Protein AF-A0AAN0M544-F1 (afdb_monomer_lite)

Secondary structure (DSSP, 8-state):
--------------------SPPPEEETTEEE--HHHHHHHHHHHHT-GGGGGSHHHHHTTTHHHHH--S-HHHHHHHHHHHHHHHHHHHHHHHHHHHHTSPTTS-HHHHHHHT-GGGGTTTHHHHHHHHHHTS--TTHHHHHHHHHHHHHHHHHHHHHHHHHHHHHH--TTHHHHHTT----

Organism: NCBI:txid3137368

Foldseek 3Di:
DDDPPPPPPDPPQQLQQDLPAFDWDADPNDTDGQRQLVVQVVVLVNVPLVSLVDVSNLVSQCVQLVVDPDDSLVSLVNLLSSLLSLLLLLLQLQCQVLVPDDPPPDPVSNVVSVDSCVLLVCQLVVLCVVQVVPPDPCSSSSSSSSSSSVSNNSSSVSVSVLRVVCVVDDQGSNVVSSNNHDD

Sequence (183 aa):
MKWLAVFLLMPVAGFAQSFGAPPEVEIGGATFAATDTDACINDQVSKGPGGLVTRASRGCIGYSARACTADPVACFGFEQAYWDWRIANNYKGLQAWVADLDEGENNDLRASVANPAAATANVALECALRIGQTGSATAEVDKAACEMRETALIALELEFTVRQACEAARGEAFAQFCGKTDR

Radius of gyration: 19.52 Å; chains: 1; bounding box: 40×42×72 Å

pLDDT: mean 84.54, std 15.36, range [33.22, 98.12]

Structure (mmCIF, N/CA/C/O backbone):
data_AF-A0AAN0M544-F1
#
_entry.id   AF-A0AAN0M544-F1
#
loop_
_atom_site.group_PDB
_atom_site.id
_atom_site.type_symbol
_atom_site.label_atom_id
_atom_site.label_alt_id
_atom_site.label_comp_id
_atom_site.label_asym_id
_atom_site.label_entity_id
_atom_site.label_seq_id
_atom_site.pdbx_PDB_ins_code
_atom_site.Cartn_x
_atom_site.Cartn_y
_atom_site.Cartn_z
_atom_site.occupancy
_atom_site.B_iso_or_equiv
_atom_site.auth_seq_id
_atom_site.auth_comp_id
_atom_site.auth_asym_id
_atom_site.auth_atom_id
_atom_site.pdbx_PDB_model_num
ATOM 1 N N . MET A 1 1 ? 5.748 -24.411 52.650 1.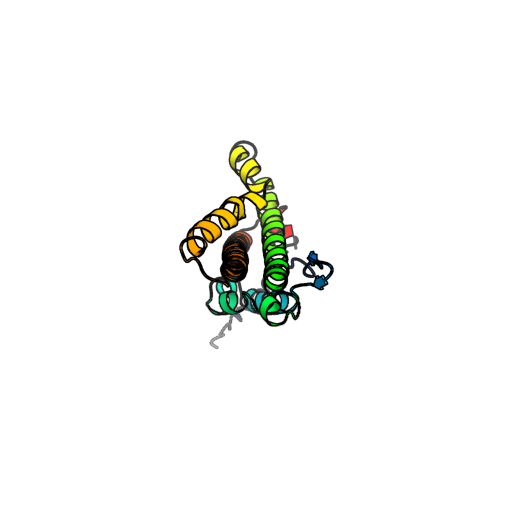00 37.84 1 MET A N 1
ATOM 2 C CA . MET A 1 1 ? 5.260 -24.717 51.288 1.00 37.84 1 MET A CA 1
ATOM 3 C C . MET A 1 1 ? 5.173 -23.405 50.515 1.00 37.84 1 MET A C 1
ATOM 5 O O . MET A 1 1 ? 4.276 -22.621 50.784 1.00 37.84 1 MET A O 1
ATOM 9 N N . LYS A 1 2 ? 6.162 -23.100 49.662 1.00 40.28 2 LYS A N 1
ATOM 10 C CA . LYS A 1 2 ? 6.173 -21.893 48.816 1.00 40.28 2 LYS A CA 1
ATOM 11 C C . LYS A 1 2 ? 5.527 -22.249 47.478 1.00 40.28 2 LYS A C 1
ATOM 13 O O . LYS A 1 2 ? 6.102 -23.025 46.723 1.00 40.28 2 LYS A O 1
ATOM 18 N N . TRP A 1 3 ? 4.337 -21.721 47.223 1.00 42.00 3 TRP A N 1
ATOM 19 C CA . TRP A 1 3 ? 3.660 -21.838 45.935 1.00 42.00 3 TRP A CA 1
ATOM 20 C C . TRP A 1 3 ? 4.245 -20.789 44.985 1.00 42.00 3 TRP A C 1
ATOM 22 O O . TRP A 1 3 ? 4.009 -19.596 45.154 1.00 42.00 3 TRP A O 1
ATOM 32 N N . LEU A 1 4 ? 5.054 -21.230 44.020 1.00 44.03 4 LEU A N 1
ATOM 33 C CA . LEU A 1 4 ? 5.446 -20.422 42.868 1.00 44.03 4 LEU A CA 1
ATOM 34 C C . LEU A 1 4 ? 4.297 -20.470 41.857 1.00 44.03 4 LEU A C 1
ATOM 36 O O . LEU A 1 4 ? 4.143 -21.444 41.125 1.00 44.03 4 LEU A O 1
ATOM 40 N N . ALA A 1 5 ? 3.483 -19.418 41.836 1.00 47.38 5 ALA A N 1
ATOM 41 C CA . ALA A 1 5 ? 2.578 -19.155 40.730 1.00 47.38 5 ALA A CA 1
ATOM 42 C C . ALA A 1 5 ? 3.415 -18.671 39.538 1.00 47.38 5 ALA A C 1
ATOM 44 O O . ALA A 1 5 ? 3.769 -17.497 39.438 1.00 47.38 5 ALA A O 1
ATOM 45 N N . VAL A 1 6 ? 3.775 -19.598 38.652 1.00 46.00 6 VAL A N 1
ATOM 46 C CA . VAL A 1 6 ? 4.256 -19.269 37.310 1.00 46.00 6 VAL A CA 1
ATOM 47 C C . VAL A 1 6 ? 3.048 -18.740 36.542 1.00 46.00 6 VAL A C 1
ATOM 49 O O . VAL A 1 6 ? 2.255 -19.510 36.005 1.00 46.00 6 VAL A O 1
ATOM 52 N N . PHE A 1 7 ? 2.876 -17.418 36.531 1.00 42.34 7 PHE A N 1
ATOM 53 C CA . PHE A 1 7 ? 2.032 -16.750 35.547 1.00 42.34 7 PHE A CA 1
ATOM 54 C C . PHE A 1 7 ? 2.700 -16.937 34.182 1.00 42.34 7 PHE A C 1
ATOM 56 O O . PHE A 1 7 ? 3.542 -16.146 33.763 1.00 42.34 7 PHE A O 1
ATOM 63 N N . LEU A 1 8 ? 2.350 -18.035 33.510 1.00 42.44 8 LEU A N 1
ATOM 64 C CA . LEU A 1 8 ? 2.474 -18.162 32.066 1.00 42.44 8 LEU A CA 1
ATOM 65 C C . LEU A 1 8 ? 1.661 -17.015 31.457 1.00 42.44 8 LEU A C 1
ATOM 67 O O . LEU A 1 8 ? 0.446 -17.119 31.298 1.00 42.44 8 LEU A O 1
ATOM 71 N N . LEU A 1 9 ? 2.337 -15.905 31.158 1.00 38.41 9 LEU A N 1
ATOM 72 C CA . LEU A 1 9 ? 1.876 -14.920 30.191 1.00 38.41 9 LEU A CA 1
ATOM 73 C C . LEU A 1 9 ? 1.793 -15.661 28.858 1.00 38.41 9 LEU A C 1
ATOM 75 O O . LEU A 1 9 ? 2.761 -15.722 28.102 1.00 38.41 9 LEU A O 1
ATOM 79 N N . MET A 1 10 ? 0.659 -16.320 28.617 1.00 33.22 10 MET A N 1
ATOM 80 C CA . MET A 1 10 ? 0.335 -16.793 27.284 1.00 33.22 10 MET A CA 1
ATOM 81 C C . MET A 1 10 ? 0.454 -15.578 26.360 1.00 33.22 10 MET A C 1
ATOM 83 O O . MET A 1 10 ? -0.122 -14.535 26.690 1.00 33.22 10 MET A O 1
ATOM 87 N N . PRO A 1 11 ? 1.207 -15.665 25.249 1.00 42.62 11 PRO A N 1
ATOM 88 C CA . PRO A 1 11 ? 1.151 -14.632 24.234 1.00 42.62 11 PRO A CA 1
ATOM 89 C C . PRO A 1 11 ? -0.318 -14.526 23.851 1.00 42.62 11 PRO A C 1
ATOM 91 O O . PRO A 1 11 ? -0.920 -15.503 23.402 1.00 42.62 11 PRO A O 1
ATOM 94 N N . VAL A 1 12 ? -0.922 -13.373 24.139 1.00 43.88 12 VAL A N 1
ATOM 95 C CA . VAL A 1 12 ? -2.264 -13.062 23.663 1.00 43.88 12 VAL A CA 1
ATOM 96 C C . VAL A 1 12 ? -2.168 -13.283 22.164 1.00 43.88 12 VAL A C 1
ATOM 98 O O . VAL A 1 12 ? -1.341 -12.636 21.523 1.00 43.88 12 VAL A O 1
ATOM 101 N N . ALA A 1 13 ? -2.887 -14.277 21.638 1.00 44.72 13 ALA A N 1
ATOM 102 C CA . ALA A 1 13 ? -2.949 -14.507 20.206 1.00 44.72 13 ALA A CA 1
ATOM 103 C C . ALA A 1 13 ? -3.381 -13.172 19.604 1.00 44.72 13 ALA A C 1
ATOM 105 O O . ALA A 1 13 ? -4.517 -12.744 19.808 1.00 44.72 13 ALA A O 1
ATOM 106 N N . GLY A 1 14 ? -2.420 -12.450 19.026 1.00 52.41 14 GLY A N 1
ATOM 107 C CA . GLY A 1 14 ? -2.644 -11.101 18.549 1.00 52.41 14 GLY A CA 1
ATOM 108 C C . GLY A 1 14 ? -3.745 -11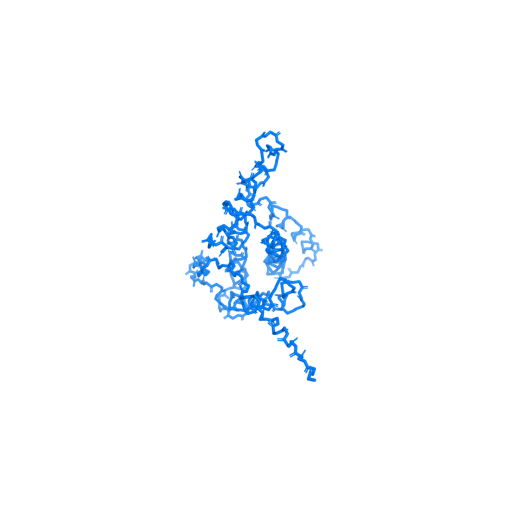.196 17.517 1.00 52.41 14 GLY A C 1
ATOM 109 O O . GLY A 1 14 ? -3.601 -11.932 16.542 1.00 52.41 14 GLY A O 1
ATOM 110 N N . PHE A 1 15 ? -4.861 -10.518 17.764 1.00 59.25 15 PHE A N 1
ATOM 111 C CA . PHE A 1 15 ? -5.901 -10.385 16.762 1.00 59.25 15 PHE A CA 1
ATOM 112 C C . PHE A 1 15 ? -5.246 -9.773 15.524 1.00 59.25 15 PHE A C 1
ATOM 114 O O . PHE A 1 15 ? -4.743 -8.648 15.551 1.00 59.25 15 PHE A O 1
ATOM 121 N N . ALA A 1 16 ? -5.125 -10.579 14.475 1.00 64.25 16 ALA A N 1
ATOM 122 C CA . ALA A 1 16 ? -4.399 -10.202 13.283 1.00 64.25 16 ALA A CA 1
ATOM 123 C C . ALA A 1 16 ? -5.414 -9.732 12.250 1.00 64.25 16 ALA A C 1
ATOM 125 O O . ALA A 1 16 ? -6.171 -10.534 11.707 1.00 64.25 16 ALA A O 1
ATOM 126 N N . GLN A 1 17 ? -5.404 -8.431 11.962 1.00 74.12 17 GLN A N 1
ATOM 127 C CA . GLN A 1 17 ? -6.012 -7.916 10.740 1.00 74.12 17 GLN A CA 1
ATOM 128 C C . GLN A 1 17 ? -5.469 -8.715 9.557 1.00 74.12 17 GLN A C 1
ATOM 130 O O . GLN A 1 17 ? -4.249 -8.770 9.356 1.00 74.12 17 GLN A O 1
ATOM 135 N N . SER A 1 18 ? -6.378 -9.315 8.797 1.00 78.38 18 SER A N 1
ATOM 136 C CA . SER A 1 18 ? -6.095 -9.926 7.507 1.00 78.38 18 SER A CA 1
ATOM 137 C C . SER A 1 18 ? -6.813 -9.117 6.439 1.00 78.38 18 SER A C 1
ATOM 139 O O . SER A 1 18 ? -7.992 -8.798 6.585 1.00 78.38 18 SER A O 1
ATOM 141 N N . PHE A 1 19 ? -6.101 -8.777 5.369 1.00 86.38 19 PHE A N 1
ATOM 142 C CA . PHE A 1 19 ? -6.675 -8.044 4.240 1.00 86.38 19 PHE A CA 1
ATOM 143 C C . PHE A 1 19 ? -7.205 -8.977 3.140 1.00 86.38 19 PHE A C 1
ATOM 145 O O . PHE A 1 19 ? -7.832 -8.507 2.195 1.00 86.38 19 PHE A O 1
ATOM 152 N N . GLY A 1 20 ? -7.024 -10.295 3.287 1.00 87.00 20 GLY A N 1
ATOM 153 C CA . GLY A 1 20 ? -7.305 -11.277 2.241 1.00 87.00 20 GLY A CA 1
ATOM 154 C C . GLY A 1 20 ? -6.151 -11.410 1.247 1.00 87.00 20 GLY A C 1
ATOM 155 O O . GLY A 1 20 ? -5.035 -10.977 1.523 1.00 87.00 20 GLY A O 1
ATOM 156 N N . ALA A 1 21 ? -6.419 -12.047 0.106 1.00 90.88 21 ALA A N 1
ATOM 157 C CA . ALA A 1 21 ? -5.427 -12.206 -0.953 1.00 90.88 21 ALA A CA 1
ATOM 158 C C . ALA A 1 21 ? -5.132 -10.859 -1.647 1.00 90.88 21 ALA A C 1
ATOM 160 O O . ALA A 1 21 ? -6.058 -10.056 -1.814 1.00 90.88 21 ALA A O 1
ATOM 161 N N . PRO A 1 22 ? -3.878 -10.618 -2.078 1.00 93.69 22 PRO A N 1
ATOM 162 C CA . PRO A 1 22 ? -3.545 -9.437 -2.865 1.00 93.69 22 PRO A CA 1
ATOM 163 C C . PRO A 1 22 ? -4.299 -9.451 -4.207 1.00 93.69 22 PRO A C 1
ATOM 165 O O . PRO A 1 22 ? -4.578 -10.529 -4.741 1.00 93.69 22 PRO A O 1
ATOM 168 N N . PRO A 1 23 ? -4.638 -8.278 -4.769 1.00 94.00 23 PRO A N 1
ATOM 169 C CA . PRO A 1 23 ? -5.366 -8.205 -6.029 1.00 94.00 23 PRO A CA 1
ATOM 170 C C . PRO A 1 23 ? -4.493 -8.651 -7.208 1.00 94.00 23 PRO A C 1
ATOM 172 O O . PRO A 1 23 ? -3.294 -8.369 -7.252 1.00 94.00 23 PRO A O 1
ATOM 175 N N . GLU A 1 24 ? -5.123 -9.286 -8.195 1.00 95.56 24 GLU A N 1
ATOM 176 C CA . GLU A 1 24 ? -4.560 -9.431 -9.538 1.00 95.56 24 GLU A CA 1
ATOM 177 C C . GLU A 1 24 ? -4.794 -8.136 -10.319 1.00 95.56 24 GLU A C 1
ATOM 179 O O . GLU A 1 24 ? -5.904 -7.599 -10.340 1.00 95.56 24 GLU A O 1
ATOM 184 N N . VAL A 1 25 ? -3.740 -7.622 -10.949 1.00 95.12 25 VAL A N 1
ATOM 185 C CA . VAL A 1 25 ? -3.770 -6.363 -11.698 1.00 95.12 25 VAL A CA 1
ATOM 186 C C . VAL A 1 25 ? -3.245 -6.610 -13.105 1.00 95.12 25 VAL A C 1
ATOM 188 O O . VAL A 1 25 ? -2.318 -7.398 -13.289 1.00 95.12 25 VAL A O 1
ATOM 191 N N . GLU A 1 26 ? -3.833 -5.940 -14.097 1.00 94.56 26 GLU A N 1
ATOM 192 C CA . GLU A 1 26 ? -3.394 -5.982 -15.492 1.00 94.56 26 GLU A CA 1
ATOM 193 C C . GLU A 1 26 ? -2.691 -4.671 -15.880 1.00 94.56 26 GLU A C 1
ATOM 195 O O . GLU A 1 26 ? -3.274 -3.592 -15.770 1.00 94.56 26 GLU A O 1
ATOM 200 N N . ILE A 1 27 ? -1.438 -4.752 -16.336 1.00 90.06 27 ILE A N 1
ATOM 201 C CA . ILE A 1 27 ? -0.635 -3.612 -16.806 1.00 90.06 27 ILE A CA 1
ATOM 202 C C . ILE A 1 27 ? 0.071 -4.034 -18.090 1.00 90.06 27 ILE A C 1
ATOM 204 O O . ILE A 1 27 ? 0.788 -5.033 -18.119 1.00 90.06 27 ILE A O 1
ATOM 208 N N . GLY A 1 28 ? -0.135 -3.279 -19.172 1.00 82.81 28 GLY A N 1
ATOM 209 C CA . GLY A 1 28 ? 0.522 -3.555 -20.453 1.00 82.81 28 GLY A CA 1
ATOM 210 C C . GLY A 1 28 ? 0.221 -4.949 -21.024 1.00 82.81 28 GLY A C 1
ATOM 211 O O . GLY A 1 28 ? 1.073 -5.518 -21.700 1.00 82.81 28 GLY A O 1
ATOM 212 N N . GLY A 1 29 ? -0.959 -5.514 -20.732 1.00 87.19 29 GLY A N 1
ATOM 213 C CA . GLY A 1 29 ? -1.373 -6.851 -21.178 1.00 87.19 29 GLY A CA 1
ATOM 214 C C . GLY A 1 29 ? -0.765 -8.019 -20.391 1.00 87.19 29 GLY A C 1
ATOM 215 O O . GLY A 1 29 ? -0.997 -9.172 -20.747 1.00 87.19 29 GLY A O 1
ATOM 216 N N . ALA A 1 30 ? 0.006 -7.747 -19.335 1.00 89.44 30 ALA A N 1
ATOM 217 C CA . ALA A 1 30 ? 0.428 -8.749 -18.362 1.00 89.44 30 ALA A CA 1
ATOM 218 C C . ALA A 1 30 ? -0.470 -8.682 -17.120 1.00 89.44 30 ALA A C 1
ATOM 220 O O . ALA A 1 30 ? -0.832 -7.592 -16.681 1.00 89.44 30 ALA A O 1
ATOM 221 N N . THR A 1 31 ? -0.792 -9.839 -16.542 1.00 93.44 31 THR A N 1
ATOM 222 C CA . THR A 1 31 ? -1.543 -9.955 -15.284 1.00 93.44 31 THR A CA 1
ATOM 223 C C . THR A 1 31 ? -0.627 -10.488 -14.194 1.00 93.44 31 THR A C 1
ATOM 225 O O . THR A 1 31 ? 0.091 -11.466 -14.410 1.00 93.44 31 THR A O 1
ATOM 228 N N . PHE A 1 32 ? -0.644 -9.855 -13.024 1.00 94.81 32 PHE A N 1
ATOM 229 C CA . PHE A 1 32 ? 0.223 -10.227 -11.912 1.00 94.81 32 PHE A CA 1
ATOM 230 C C . PHE A 1 32 ? -0.410 -9.855 -10.565 1.00 94.81 32 PHE A C 1
ATOM 232 O O . PHE A 1 32 ? -1.103 -8.844 -10.453 1.00 94.81 32 PHE A O 1
ATOM 239 N N . ALA A 1 33 ? -0.136 -10.653 -9.533 1.00 95.00 33 ALA A N 1
ATOM 240 C CA . ALA A 1 33 ? -0.430 -10.339 -8.137 1.00 95.00 33 ALA A CA 1
ATOM 241 C C . ALA A 1 33 ? 0.874 -10.363 -7.333 1.00 95.00 33 ALA A C 1
ATOM 243 O O . ALA A 1 33 ? 1.681 -11.279 -7.487 1.00 95.00 33 ALA A O 1
ATOM 244 N N . ALA A 1 34 ? 1.082 -9.382 -6.451 1.00 96.19 34 ALA A N 1
ATOM 245 C CA . ALA A 1 34 ? 2.300 -9.270 -5.641 1.00 96.19 34 ALA A CA 1
ATOM 246 C C . ALA A 1 34 ? 2.320 -10.246 -4.446 1.00 96.19 34 ALA A C 1
ATOM 248 O O . ALA A 1 34 ? 2.441 -9.843 -3.288 1.00 96.19 34 ALA A O 1
ATOM 249 N N . THR A 1 35 ? 2.175 -11.544 -4.723 1.00 95.31 35 THR A N 1
ATOM 250 C CA . THR A 1 35 ? 2.039 -12.599 -3.708 1.00 95.31 35 THR A CA 1
ATOM 251 C C . THR A 1 35 ? 3.282 -12.764 -2.842 1.00 95.31 35 THR A C 1
ATOM 253 O O . THR A 1 35 ? 3.160 -13.012 -1.647 1.00 95.31 35 THR A O 1
ATOM 256 N N . ASP A 1 36 ? 4.477 -12.596 -3.412 1.00 95.75 36 ASP A N 1
ATOM 257 C CA . ASP A 1 36 ? 5.732 -12.739 -2.661 1.00 95.75 36 ASP A CA 1
ATOM 258 C C . ASP A 1 36 ? 5.948 -11.574 -1.690 1.00 95.75 36 ASP A C 1
ATOM 260 O O . ASP A 1 36 ? 6.367 -11.780 -0.546 1.00 95.75 36 ASP A O 1
ATOM 264 N N . THR A 1 37 ? 5.626 -10.349 -2.116 1.00 96.81 37 THR A N 1
ATOM 265 C CA . THR A 1 37 ? 5.630 -9.182 -1.230 1.00 96.81 37 THR A CA 1
ATOM 266 C C . THR A 1 37 ? 4.580 -9.346 -0.126 1.00 96.81 37 THR A C 1
ATOM 268 O O . THR A 1 37 ? 4.897 -9.101 1.041 1.00 96.81 37 THR A O 1
ATOM 271 N N . ASP A 1 38 ? 3.368 -9.811 -0.453 1.00 95.81 38 ASP A N 1
ATOM 272 C CA . ASP A 1 38 ? 2.317 -10.090 0.536 1.00 95.81 38 ASP A CA 1
ATOM 273 C C . ASP A 1 38 ? 2.748 -11.132 1.573 1.00 95.81 38 ASP A C 1
ATOM 275 O O . ASP A 1 38 ? 2.688 -10.873 2.777 1.00 95.81 38 ASP A O 1
ATOM 279 N N . ALA A 1 39 ? 3.288 -12.268 1.130 1.00 94.50 39 ALA A N 1
ATOM 280 C CA . ALA A 1 39 ? 3.789 -13.310 2.020 1.00 94.50 39 ALA A CA 1
ATOM 281 C C . ALA A 1 39 ? 4.909 -12.793 2.943 1.00 94.50 39 ALA A C 1
ATOM 283 O O . ALA A 1 39 ? 4.886 -13.048 4.150 1.00 94.50 39 ALA A O 1
ATOM 284 N N . CYS A 1 40 ? 5.861 -12.023 2.404 1.00 95.06 40 CYS A N 1
ATOM 285 C CA . CYS A 1 40 ? 6.958 -11.441 3.181 1.00 95.06 40 CYS A CA 1
ATOM 286 C C . CYS A 1 40 ? 6.459 -10.478 4.267 1.00 95.06 40 CYS A C 1
ATOM 288 O O . CYS A 1 40 ? 6.960 -10.492 5.399 1.00 95.06 40 CYS A O 1
ATOM 290 N N . ILE A 1 41 ? 5.465 -9.642 3.950 1.00 94.00 41 ILE A N 1
ATOM 291 C CA . ILE A 1 41 ? 4.915 -8.704 4.926 1.00 94.00 41 ILE A CA 1
ATOM 292 C C . ILE A 1 41 ? 4.029 -9.402 5.949 1.00 94.00 41 ILE A C 1
ATOM 294 O O . ILE A 1 41 ? 4.151 -9.095 7.133 1.00 94.00 41 ILE A O 1
ATOM 298 N N . ASN A 1 42 ? 3.199 -10.362 5.549 1.00 90.88 42 ASN A N 1
ATOM 299 C CA . ASN A 1 42 ? 2.385 -11.118 6.497 1.00 90.88 42 ASN A CA 1
ATOM 300 C C . ASN A 1 42 ? 3.259 -11.905 7.498 1.00 90.88 42 ASN A C 1
ATOM 302 O O . ASN A 1 42 ? 2.915 -11.969 8.681 1.00 90.88 42 ASN A O 1
ATOM 306 N N . ASP A 1 43 ? 4.445 -12.380 7.091 1.00 91.12 43 ASP A N 1
ATOM 307 C CA . ASP A 1 43 ? 5.463 -12.885 8.028 1.00 91.12 43 ASP A CA 1
ATOM 308 C C . ASP A 1 43 ? 5.916 -11.804 9.027 1.00 91.12 43 ASP A C 1
ATOM 310 O O . ASP A 1 43 ? 5.987 -12.069 10.228 1.00 91.12 43 ASP A O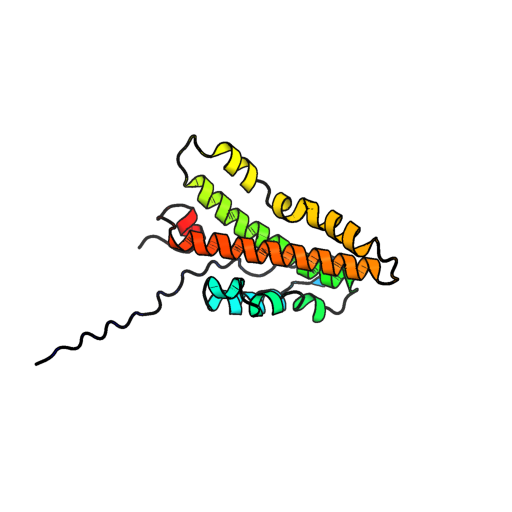 1
ATOM 314 N N . GLN A 1 44 ? 6.169 -10.565 8.588 1.00 90.38 44 GLN A N 1
ATOM 315 C CA . GLN A 1 44 ? 6.551 -9.484 9.512 1.00 90.38 44 GLN A CA 1
ATOM 316 C C . GLN A 1 44 ? 5.412 -9.076 10.448 1.00 90.38 44 GLN A C 1
ATOM 318 O O . GLN A 1 44 ? 5.646 -8.872 11.637 1.00 90.38 44 GLN A O 1
ATOM 323 N N . VAL A 1 45 ? 4.185 -8.995 9.937 1.00 85.50 45 VAL A N 1
ATOM 324 C CA . VAL A 1 45 ? 2.973 -8.718 10.718 1.00 85.50 45 VAL A CA 1
ATOM 325 C C . VAL A 1 45 ? 2.796 -9.745 11.835 1.00 85.50 45 VAL A C 1
ATOM 327 O O . VAL A 1 45 ? 2.459 -9.376 12.961 1.00 85.50 45 VAL A O 1
ATOM 330 N N . SER A 1 46 ? 3.062 -11.025 11.551 1.00 84.31 46 SER A N 1
ATOM 331 C CA . SER A 1 46 ? 2.934 -12.107 12.535 1.00 84.31 46 SER A CA 1
ATOM 332 C C . SER A 1 46 ? 3.859 -11.945 13.753 1.00 84.31 46 SER A C 1
ATOM 334 O O . SER A 1 46 ? 3.594 -12.512 14.812 1.00 84.31 46 SER A O 1
ATOM 336 N N . LYS A 1 47 ? 4.909 -11.118 13.641 1.00 83.56 47 LYS A N 1
ATOM 337 C CA . LYS A 1 47 ? 5.862 -10.800 14.720 1.00 83.56 47 LYS A CA 1
ATOM 338 C C . LYS A 1 47 ? 5.387 -9.647 15.620 1.00 83.56 47 LYS A C 1
ATOM 340 O O . LYS A 1 47 ? 6.125 -9.225 16.509 1.00 83.56 47 LYS A O 1
ATOM 345 N N . GLY A 1 48 ? 4.169 -9.143 15.406 1.00 73.00 48 GLY A N 1
ATOM 346 C CA . GLY A 1 48 ? 3.553 -8.041 16.150 1.00 73.00 48 GLY A CA 1
ATOM 347 C C . GLY A 1 48 ? 3.731 -6.670 15.479 1.00 73.00 48 GLY A C 1
ATOM 348 O O . GLY A 1 48 ? 4.428 -6.564 14.468 1.00 73.00 48 GLY A O 1
ATOM 349 N N . PRO A 1 49 ? 3.141 -5.589 16.039 1.00 67.81 49 PRO A N 1
ATOM 350 C CA . PRO A 1 49 ? 3.163 -4.250 15.432 1.00 67.81 49 PRO A CA 1
ATOM 351 C C . PRO A 1 49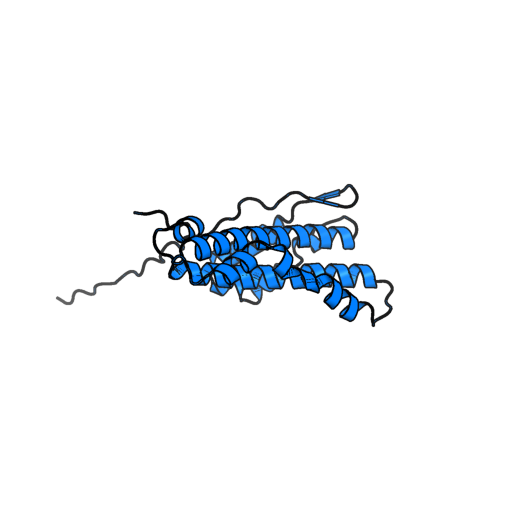 ? 4.580 -3.739 15.142 1.00 67.81 49 PRO A C 1
ATOM 353 O O . PRO A 1 49 ? 4.834 -3.133 14.102 1.00 67.81 49 PRO A O 1
ATOM 356 N N . GLY A 1 50 ? 5.536 -4.064 16.021 1.00 71.25 50 GLY A N 1
ATOM 357 C CA . GLY A 1 50 ? 6.950 -3.734 15.848 1.00 71.25 50 GLY A CA 1
ATOM 358 C C . GLY A 1 50 ? 7.588 -4.336 14.589 1.00 71.25 50 GLY A C 1
ATOM 359 O O . GLY A 1 50 ? 8.547 -3.768 14.076 1.00 71.25 50 GLY A O 1
ATOM 360 N N . GLY A 1 51 ? 7.048 -5.435 14.050 1.00 77.25 51 GLY A N 1
ATOM 361 C CA . GLY A 1 51 ? 7.533 -6.083 12.829 1.00 77.25 51 GLY A CA 1
ATOM 362 C C . GLY A 1 51 ? 7.494 -5.168 11.601 1.00 77.25 51 GLY A C 1
ATOM 363 O O . GLY A 1 51 ? 8.424 -5.188 10.790 1.00 77.25 51 GLY A O 1
ATOM 364 N N . LEU A 1 52 ? 6.479 -4.300 11.514 1.00 79.94 52 LEU A N 1
ATOM 365 C CA . LEU A 1 52 ? 6.254 -3.388 10.386 1.00 79.94 52 LEU A CA 1
ATOM 366 C C . LEU A 1 52 ? 7.191 -2.174 10.365 1.00 79.94 52 LEU A C 1
ATOM 368 O O . LEU A 1 52 ? 7.445 -1.631 9.291 1.00 79.94 52 LEU A O 1
ATOM 372 N N . VAL A 1 53 ? 7.773 -1.791 11.504 1.00 76.62 53 VAL A N 1
ATOM 373 C CA . VAL A 1 53 ? 8.744 -0.680 11.598 1.00 76.62 53 VAL A CA 1
ATOM 374 C C . VAL A 1 53 ? 10.201 -1.135 11.487 1.00 76.62 53 VAL A C 1
ATOM 376 O O . VAL A 1 53 ? 11.122 -0.315 11.498 1.00 76.62 53 VAL A O 1
ATOM 379 N N . THR A 1 54 ? 10.444 -2.441 11.368 1.00 77.44 54 THR A N 1
ATOM 380 C CA . THR A 1 54 ? 11.805 -2.977 11.287 1.00 77.44 54 THR A CA 1
ATOM 381 C C . THR A 1 54 ? 12.447 -2.786 9.909 1.00 77.44 54 THR A C 1
ATOM 383 O O . THR A 1 54 ? 11.804 -2.519 8.897 1.00 77.44 54 THR A O 1
ATOM 386 N N . ARG A 1 55 ? 13.766 -3.008 9.832 1.00 76.94 55 ARG A N 1
ATOM 387 C CA . ARG A 1 55 ? 14.448 -3.167 8.537 1.00 76.94 55 ARG A CA 1
ATOM 388 C C . ARG A 1 55 ? 13.932 -4.374 7.742 1.00 76.94 55 ARG A C 1
ATOM 390 O O . ARG A 1 55 ? 14.086 -4.374 6.527 1.00 76.94 55 ARG A O 1
ATOM 397 N N . ALA A 1 56 ? 13.342 -5.378 8.399 1.00 80.75 56 ALA A N 1
ATOM 398 C CA . ALA A 1 56 ? 12.864 -6.588 7.736 1.00 80.75 56 ALA A CA 1
ATOM 399 C C . ALA A 1 56 ? 11.623 -6.315 6.871 1.00 80.75 56 ALA A C 1
ATOM 401 O O . ALA A 1 56 ? 11.602 -6.740 5.721 1.00 80.75 56 ALA A O 1
ATOM 402 N N . SER A 1 57 ? 10.654 -5.525 7.353 1.00 86.69 57 SER A N 1
ATOM 403 C CA . SER A 1 57 ? 9.485 -5.120 6.548 1.00 86.69 57 SER A CA 1
ATOM 404 C C . SER A 1 57 ? 9.894 -4.273 5.344 1.00 86.69 57 SER A C 1
ATOM 406 O O . SER A 1 57 ? 9.432 -4.505 4.231 1.00 86.69 57 SER A O 1
ATOM 408 N N . ARG A 1 58 ? 10.854 -3.358 5.526 1.00 90.31 58 ARG A N 1
ATOM 409 C CA . ARG A 1 58 ? 11.447 -2.589 4.419 1.00 90.31 58 ARG A CA 1
ATOM 410 C C . ARG A 1 58 ? 12.171 -3.478 3.405 1.00 90.31 58 ARG A C 1
ATOM 412 O O . ARG A 1 58 ? 12.238 -3.122 2.235 1.00 90.31 58 ARG A O 1
ATOM 419 N N . GLY A 1 59 ? 12.703 -4.622 3.839 1.00 92.44 59 GLY A N 1
ATOM 420 C CA . GLY A 1 59 ? 13.324 -5.619 2.968 1.00 92.44 59 GLY A CA 1
ATOM 421 C C . GLY A 1 59 ? 12.334 -6.317 2.032 1.00 92.44 59 GLY A C 1
ATOM 422 O O . GLY A 1 59 ? 12.738 -6.748 0.953 1.00 92.44 59 GLY A O 1
ATOM 423 N N . CYS A 1 60 ? 11.051 -6.373 2.400 1.00 95.94 60 CYS A N 1
ATOM 424 C CA . CYS A 1 60 ? 9.993 -6.917 1.549 1.00 95.94 60 CYS A CA 1
ATOM 425 C C . CYS A 1 60 ? 9.652 -6.003 0.364 1.00 95.94 60 CYS A C 1
ATOM 427 O O . CYS A 1 60 ? 9.091 -6.470 -0.617 1.00 95.94 60 CYS A O 1
ATOM 429 N N . ILE A 1 61 ? 10.012 -4.717 0.415 1.00 97.31 61 ILE A N 1
ATOM 430 C CA . ILE A 1 61 ? 9.746 -3.779 -0.679 1.00 97.31 61 ILE A CA 1
ATOM 431 C C . ILE A 1 61 ? 10.535 -4.203 -1.930 1.00 97.31 61 ILE A C 1
ATOM 433 O O . ILE A 1 61 ? 11.753 -4.435 -1.905 1.00 97.31 61 ILE A O 1
ATOM 437 N N . GLY A 1 62 ? 9.826 -4.315 -3.045 1.00 96.69 62 GLY A N 1
ATOM 438 C CA . GLY A 1 62 ? 10.340 -4.774 -4.325 1.00 96.69 62 GLY A CA 1
ATOM 439 C C . GLY A 1 62 ? 10.468 -6.296 -4.446 1.00 96.69 62 GLY A C 1
ATOM 440 O O . GLY A 1 62 ? 11.130 -6.735 -5.384 1.00 96.69 62 GLY A O 1
ATOM 441 N N . TYR A 1 63 ? 9.968 -7.110 -3.502 1.00 95.88 63 TYR A N 1
ATOM 442 C CA . TYR A 1 63 ? 10.104 -8.577 -3.583 1.00 95.88 63 TYR A CA 1
ATOM 443 C C . TYR A 1 63 ? 9.469 -9.118 -4.861 1.00 95.88 63 TYR A C 1
ATOM 445 O O . TYR A 1 63 ? 10.151 -9.743 -5.675 1.00 95.88 63 TYR A O 1
ATOM 453 N N . SER A 1 64 ? 8.189 -8.821 -5.061 1.00 96.38 64 SER A N 1
ATOM 454 C CA . SER A 1 64 ? 7.447 -9.246 -6.237 1.00 96.38 64 SER A CA 1
ATOM 455 C C . SER A 1 64 ? 7.909 -8.542 -7.511 1.00 96.38 64 SER A C 1
ATOM 457 O O . SER A 1 64 ? 8.009 -9.192 -8.548 1.00 96.38 64 SER A O 1
ATOM 459 N N . ALA A 1 65 ? 8.286 -7.263 -7.449 1.00 96.00 65 ALA A N 1
ATOM 460 C CA . ALA A 1 65 ? 8.846 -6.545 -8.593 1.00 96.00 65 ALA A CA 1
ATOM 461 C C . ALA A 1 65 ? 10.153 -7.187 -9.092 1.00 96.00 65 ALA A C 1
ATOM 463 O O . ALA A 1 65 ? 10.387 -7.236 -10.294 1.00 96.00 65 ALA A O 1
ATOM 464 N N . ARG A 1 66 ? 10.989 -7.728 -8.191 1.00 95.44 66 ARG A N 1
ATOM 465 C CA . ARG A 1 66 ? 12.212 -8.470 -8.559 1.00 95.44 66 ARG A CA 1
ATOM 466 C C . ARG A 1 66 ? 11.937 -9.872 -9.110 1.00 95.44 66 ARG A C 1
ATOM 468 O O . ARG A 1 66 ? 12.761 -10.379 -9.864 1.00 95.44 66 ARG A O 1
ATOM 475 N N . ALA A 1 67 ? 10.836 -10.506 -8.706 1.00 92.88 67 ALA A N 1
ATOM 476 C CA . ALA A 1 67 ? 10.422 -11.821 -9.203 1.00 92.88 67 ALA A CA 1
ATOM 477 C C . ALA A 1 67 ? 9.655 -11.741 -10.539 1.00 92.88 67 ALA A C 1
ATOM 479 O O . ALA A 1 67 ? 9.586 -12.716 -11.286 1.00 92.88 67 ALA A O 1
ATOM 480 N N . CYS A 1 68 ? 9.081 -10.578 -10.839 1.00 93.81 68 CYS A N 1
ATOM 481 C CA . CYS A 1 68 ? 8.357 -10.298 -12.068 1.00 93.81 68 CYS A CA 1
ATOM 482 C C . CYS A 1 68 ? 9.283 -10.314 -13.299 1.00 93.81 68 CYS A C 1
ATOM 484 O O . CYS A 1 68 ? 10.413 -9.831 -13.265 1.00 93.81 68 CYS A O 1
ATOM 486 N N . THR A 1 69 ? 8.788 -10.885 -14.402 1.00 93.50 69 THR A N 1
ATOM 487 C CA . THR A 1 69 ? 9.536 -11.072 -15.664 1.00 93.50 69 THR A CA 1
ATOM 488 C C . THR A 1 69 ? 9.054 -10.166 -16.803 1.00 93.50 69 THR A C 1
ATOM 490 O O . THR A 1 69 ? 9.530 -10.290 -17.931 1.00 93.50 69 THR A O 1
ATOM 493 N N . ALA A 1 70 ? 8.104 -9.270 -16.521 1.00 92.88 70 ALA A N 1
ATOM 494 C CA . ALA A 1 70 ? 7.612 -8.275 -17.467 1.00 92.88 70 ALA A CA 1
ATOM 495 C C . ALA A 1 70 ? 8.601 -7.100 -17.619 1.00 92.88 70 ALA A C 1
ATOM 497 O O . ALA A 1 70 ? 9.723 -7.130 -17.112 1.00 92.88 70 ALA A O 1
ATOM 498 N N . ASP A 1 71 ? 8.176 -6.048 -18.323 1.00 94.50 71 ASP A N 1
ATOM 499 C CA . ASP A 1 71 ? 8.913 -4.785 -18.357 1.00 94.50 71 ASP A CA 1
ATOM 500 C C . ASP A 1 71 ? 9.133 -4.232 -16.927 1.00 94.50 71 ASP A C 1
ATOM 502 O O . ASP A 1 71 ? 8.200 -4.277 -16.119 1.00 94.50 71 ASP A O 1
ATOM 506 N N . PRO A 1 72 ? 10.323 -3.691 -16.585 1.00 94.44 72 PRO A N 1
ATOM 507 C CA . PRO A 1 72 ? 10.613 -3.209 -15.235 1.00 94.44 72 PRO A CA 1
ATOM 508 C C . PRO A 1 72 ? 9.619 -2.174 -14.697 1.00 94.44 72 PRO A C 1
ATOM 510 O O . PRO A 1 72 ? 9.275 -2.227 -13.516 1.00 94.44 72 PRO A O 1
ATOM 513 N N . VAL A 1 73 ? 9.126 -1.257 -15.539 1.00 95.19 73 VAL A N 1
ATOM 514 C CA . VAL A 1 73 ? 8.127 -0.260 -15.121 1.00 95.19 73 VAL A CA 1
ATOM 515 C C . VAL A 1 73 ? 6.819 -0.958 -14.757 1.00 95.19 73 VAL A C 1
ATOM 517 O O . VAL A 1 73 ? 6.227 -0.650 -13.724 1.00 95.19 73 VAL A O 1
ATOM 520 N N . ALA A 1 74 ? 6.401 -1.949 -15.549 1.00 95.94 74 ALA A N 1
ATOM 521 C CA . ALA A 1 74 ? 5.221 -2.753 -15.244 1.00 95.94 74 ALA A CA 1
ATOM 522 C C . ALA A 1 74 ? 5.402 -3.565 -13.950 1.00 95.94 74 ALA A C 1
ATOM 524 O O . ALA A 1 74 ? 4.502 -3.584 -13.116 1.00 95.94 74 ALA A O 1
ATOM 525 N N . CYS A 1 75 ? 6.574 -4.170 -13.734 1.00 96.56 75 CYS A N 1
ATOM 526 C CA . CYS A 1 75 ? 6.876 -4.914 -12.510 1.00 96.56 75 CYS A CA 1
ATOM 527 C C . CYS A 1 75 ? 6.788 -4.043 -11.248 1.00 96.56 75 CYS A C 1
ATOM 529 O O . CYS A 1 75 ? 6.208 -4.471 -10.246 1.00 96.56 75 CYS A O 1
ATOM 531 N N . PHE A 1 76 ? 7.301 -2.808 -11.296 1.00 97.69 76 PHE A N 1
ATOM 532 C CA . PHE A 1 76 ? 7.106 -1.846 -10.210 1.00 97.69 76 PHE A CA 1
ATOM 533 C C . PHE A 1 76 ? 5.646 -1.413 -10.070 1.00 97.69 76 PHE A C 1
ATOM 535 O O . PHE A 1 76 ? 5.158 -1.335 -8.945 1.00 97.69 76 PHE A O 1
ATOM 542 N N . GLY A 1 77 ? 4.933 -1.212 -11.180 1.00 97.12 77 GLY A N 1
ATOM 543 C CA . GLY A 1 77 ? 3.509 -0.873 -11.179 1.00 97.12 77 GLY A CA 1
ATOM 544 C C . GLY A 1 77 ? 2.628 -1.943 -10.526 1.00 97.12 77 GLY A C 1
ATOM 545 O O . GLY A 1 77 ? 1.737 -1.613 -9.746 1.00 97.12 77 GLY A O 1
ATOM 546 N N . PHE A 1 78 ? 2.897 -3.228 -10.774 1.00 97.19 78 PHE A N 1
ATOM 547 C CA . PHE A 1 78 ? 2.151 -4.319 -10.143 1.00 97.19 78 PHE A CA 1
ATOM 548 C C . PHE A 1 78 ? 2.332 -4.342 -8.626 1.00 97.19 78 PHE A C 1
ATOM 550 O O . PHE A 1 78 ? 1.363 -4.481 -7.879 1.00 97.19 78 PHE A O 1
ATOM 557 N N . GLU A 1 79 ? 3.572 -4.199 -8.154 1.00 98.12 79 GLU A N 1
ATOM 558 C CA . GLU A 1 79 ? 3.829 -4.162 -6.719 1.00 98.12 79 GLU A CA 1
ATOM 559 C C . GLU A 1 79 ? 3.302 -2.868 -6.077 1.00 98.12 79 GLU A C 1
ATOM 561 O O . GLU A 1 79 ? 2.758 -2.913 -4.976 1.00 98.12 79 GLU A O 1
ATOM 566 N N . GLN A 1 80 ? 3.375 -1.728 -6.769 1.00 97.88 80 GLN A N 1
ATOM 567 C CA . GLN A 1 80 ? 2.758 -0.481 -6.315 1.00 97.88 80 GLN A CA 1
ATOM 568 C C . GLN A 1 80 ? 1.247 -0.638 -6.109 1.00 97.88 80 GLN A C 1
ATOM 570 O O . GLN A 1 80 ? 0.742 -0.245 -5.060 1.00 97.88 80 GLN A O 1
ATOM 575 N N . ALA A 1 81 ? 0.543 -1.287 -7.039 1.00 97.06 81 ALA A N 1
ATOM 576 C CA . ALA A 1 81 ? -0.893 -1.526 -6.916 1.00 97.06 81 ALA A CA 1
ATOM 577 C C . ALA A 1 81 ? -1.252 -2.394 -5.693 1.00 97.06 81 ALA A C 1
ATOM 579 O O . ALA A 1 81 ? -2.291 -2.190 -5.061 1.00 97.06 81 ALA A O 1
ATOM 580 N N . TYR A 1 82 ? -0.379 -3.329 -5.306 1.00 97.44 82 TYR A N 1
ATOM 581 C CA . TYR A 1 82 ? -0.517 -4.056 -4.043 1.00 97.44 82 TYR A CA 1
ATOM 582 C C . TYR A 1 82 ? -0.385 -3.130 -2.824 1.00 97.44 82 TYR A C 1
ATOM 584 O O . TYR A 1 82 ? -1.180 -3.225 -1.885 1.00 97.44 82 TYR A O 1
ATOM 592 N N . TRP A 1 83 ? 0.576 -2.206 -2.829 1.00 97.62 83 TRP A N 1
ATOM 593 C CA . TRP A 1 83 ? 0.727 -1.240 -1.740 1.00 97.62 83 TRP A CA 1
ATOM 594 C C . TRP A 1 83 ? -0.454 -0.266 -1.658 1.00 97.62 83 TRP A C 1
ATOM 596 O O . TRP A 1 83 ? -0.961 -0.035 -0.559 1.00 97.62 83 TRP A O 1
ATOM 606 N N . ASP A 1 84 ? -0.970 0.209 -2.793 1.00 96.88 84 ASP A N 1
ATOM 607 C CA . ASP A 1 84 ? -2.197 1.013 -2.857 1.00 96.88 84 ASP A CA 1
ATOM 608 C C . ASP A 1 84 ? -3.407 0.245 -2.297 1.00 96.88 84 ASP A C 1
ATOM 610 O O . ASP A 1 84 ? -4.192 0.779 -1.508 1.00 96.88 84 ASP A O 1
ATOM 614 N N . TRP A 1 85 ? -3.534 -1.045 -2.623 1.00 96.12 85 TRP A N 1
ATOM 615 C CA . TRP A 1 85 ? -4.561 -1.911 -2.041 1.00 96.12 85 TRP A CA 1
ATOM 616 C C . TRP A 1 85 ? -4.424 -2.041 -0.518 1.00 96.12 85 TRP A C 1
ATOM 618 O O . TRP A 1 85 ? -5.429 -2.008 0.201 1.00 96.12 85 TRP A O 1
ATOM 628 N N . ARG A 1 86 ? -3.202 -2.138 0.017 1.00 95.38 86 ARG A N 1
ATOM 629 C CA . ARG A 1 86 ? -2.992 -2.135 1.474 1.00 95.38 86 ARG A CA 1
ATOM 630 C C . ARG A 1 86 ? -3.346 -0.801 2.112 1.00 95.38 86 ARG A C 1
ATOM 632 O O . ARG A 1 86 ? -3.953 -0.804 3.183 1.00 95.38 86 ARG A O 1
ATOM 639 N N . ILE A 1 87 ? -3.023 0.324 1.474 1.00 96.19 87 ILE A N 1
ATOM 640 C CA . ILE A 1 87 ? -3.457 1.651 1.933 1.00 96.19 87 ILE A CA 1
ATOM 641 C C . ILE A 1 87 ? -4.983 1.682 2.010 1.00 96.19 87 ILE A C 1
ATOM 643 O O . ILE A 1 87 ? -5.534 1.971 3.070 1.00 96.19 87 ILE A O 1
ATOM 647 N N . ALA A 1 88 ? -5.676 1.280 0.942 1.00 94.94 88 ALA A N 1
ATOM 648 C CA . ALA A 1 88 ? -7.135 1.248 0.911 1.00 94.94 88 ALA A CA 1
ATOM 649 C C . ALA A 1 88 ? -7.738 0.380 2.032 1.00 94.94 88 ALA A C 1
ATOM 651 O O . ALA A 1 88 ? -8.716 0.784 2.661 1.00 94.94 88 ALA A O 1
ATOM 652 N N . ASN A 1 89 ? -7.156 -0.787 2.335 1.00 94.44 89 ASN A N 1
ATOM 653 C CA . ASN A 1 89 ? -7.631 -1.627 3.440 1.00 94.44 89 ASN A CA 1
ATOM 654 C C . ASN A 1 89 ? -7.387 -1.005 4.819 1.00 94.44 89 ASN A C 1
ATOM 656 O O . ASN A 1 89 ? -8.264 -1.087 5.677 1.00 94.44 89 ASN A O 1
ATOM 660 N N . ASN A 1 90 ? -6.257 -0.333 5.034 1.00 93.81 90 ASN A N 1
ATOM 661 C CA . ASN A 1 90 ? -6.029 0.394 6.282 1.00 93.81 90 ASN A CA 1
ATOM 662 C C . ASN A 1 90 ? -6.966 1.600 6.434 1.00 93.81 90 ASN A C 1
ATOM 664 O O . ASN A 1 90 ? -7.432 1.877 7.539 1.00 93.81 90 ASN A O 1
ATOM 668 N N . TYR A 1 91 ? -7.314 2.271 5.334 1.00 94.50 91 TYR A N 1
ATOM 669 C CA . TYR A 1 91 ? -8.314 3.337 5.343 1.00 94.50 91 TYR A CA 1
ATOM 670 C C . TYR A 1 91 ? -9.707 2.839 5.740 1.00 94.50 91 TYR A C 1
ATOM 672 O O . TYR A 1 91 ? -10.412 3.570 6.427 1.00 94.50 91 TYR A O 1
ATOM 680 N N . LYS A 1 92 ? -10.093 1.593 5.417 1.00 92.50 92 LYS A N 1
ATOM 681 C CA . LYS A 1 92 ? -11.329 0.996 5.969 1.00 92.50 92 LYS A CA 1
ATOM 682 C C . LYS A 1 92 ? -11.290 0.951 7.501 1.00 92.50 92 LYS A C 1
ATOM 684 O O . LYS A 1 92 ? -12.292 1.227 8.151 1.00 92.50 92 LYS A O 1
ATOM 689 N N . GLY A 1 93 ? -10.124 0.652 8.074 1.00 91.12 93 GLY A N 1
ATOM 690 C CA . GLY A 1 93 ? -9.898 0.695 9.518 1.00 91.12 93 GLY A CA 1
ATOM 691 C C . GLY A 1 93 ? -10.010 2.096 10.099 1.00 91.12 93 GLY A C 1
ATOM 692 O O . GLY A 1 93 ? -10.709 2.291 11.086 1.00 91.12 93 GLY A O 1
ATOM 693 N N . LEU A 1 94 ? -9.376 3.083 9.463 1.00 91.56 94 LEU A N 1
ATOM 694 C CA . LEU A 1 94 ? -9.499 4.485 9.872 1.00 91.56 94 LEU A CA 1
ATOM 695 C C . LEU A 1 94 ? -10.943 4.992 9.782 1.00 91.56 94 LEU A C 1
ATOM 697 O O . LEU A 1 94 ? -11.394 5.715 10.662 1.00 91.56 94 LEU A O 1
ATOM 701 N N . GLN A 1 95 ? -11.681 4.600 8.744 1.00 92.12 95 GLN A N 1
ATOM 702 C CA . GLN A 1 95 ? -13.096 4.932 8.593 1.00 92.12 95 GLN A CA 1
ATOM 703 C C . GLN A 1 95 ? -13.938 4.324 9.718 1.00 92.12 95 GLN A C 1
ATOM 705 O O . GLN A 1 95 ? -14.768 5.029 10.285 1.00 92.12 95 GLN A O 1
ATOM 710 N N . ALA A 1 96 ? -13.694 3.059 10.077 1.00 90.88 96 ALA A N 1
ATOM 711 C CA . ALA A 1 96 ? -14.344 2.424 11.222 1.00 90.88 96 ALA A CA 1
ATOM 712 C C . ALA A 1 96 ? -13.987 3.133 12.538 1.00 90.88 96 ALA A C 1
ATOM 714 O O . ALA A 1 96 ? -14.871 3.435 13.329 1.00 90.88 96 ALA A O 1
ATOM 715 N N . TRP A 1 97 ? -12.714 3.488 12.733 1.00 89.38 97 TRP A N 1
ATOM 716 C CA . TRP A 1 97 ? -12.266 4.238 13.907 1.00 89.38 97 TRP A CA 1
ATOM 717 C C . TRP A 1 97 ? -12.959 5.594 14.038 1.00 89.38 97 TRP A C 1
ATOM 719 O O . TRP A 1 97 ? -13.441 5.928 15.111 1.00 89.38 97 TRP A O 1
ATOM 729 N N . VAL A 1 98 ? -13.053 6.362 12.951 1.00 89.44 98 VAL A N 1
ATOM 730 C CA . VAL A 1 98 ? -13.730 7.666 12.956 1.00 89.44 98 VAL A CA 1
ATOM 731 C C . VAL A 1 98 ? -15.250 7.527 13.127 1.00 89.44 98 VAL A C 1
ATOM 733 O O . VAL A 1 98 ? -15.892 8.441 13.650 1.00 89.44 98 VAL A O 1
ATOM 736 N N . ALA A 1 99 ? -15.843 6.416 12.682 1.00 87.38 99 ALA A N 1
ATOM 737 C CA . ALA A 1 99 ? -17.265 6.134 12.877 1.00 87.38 99 ALA A CA 1
ATOM 738 C C . ALA A 1 99 ? -17.618 5.872 14.352 1.00 87.38 99 ALA A C 1
ATOM 740 O O . ALA A 1 99 ? -18.714 6.242 14.764 1.00 87.38 99 ALA A O 1
ATOM 741 N N . ASP A 1 100 ? -16.683 5.315 15.123 1.00 87.38 100 ASP A N 1
ATOM 742 C CA . ASP A 1 100 ? -16.816 5.046 16.564 1.00 87.38 100 ASP A CA 1
ATOM 743 C C . ASP A 1 100 ? -16.624 6.310 17.439 1.00 87.38 100 ASP A C 1
ATOM 745 O O . ASP A 1 100 ? -16.807 6.277 18.653 1.00 87.38 100 ASP A O 1
ATOM 749 N N . LEU A 1 101 ? -16.228 7.450 16.857 1.00 83.56 101 LEU A N 1
ATOM 750 C CA . LEU A 1 101 ? -16.073 8.703 17.603 1.00 83.56 101 LEU A CA 1
ATOM 751 C C . LEU A 1 101 ? -17.411 9.453 17.742 1.00 83.56 101 LEU A C 1
ATOM 753 O O . LEU A 1 101 ? -18.205 9.500 16.797 1.00 83.56 101 LEU A O 1
ATOM 757 N N . ASP A 1 102 ? -17.606 10.125 18.883 1.00 80.75 102 ASP A N 1
ATOM 758 C CA . ASP A 1 102 ? -18.817 10.896 19.200 1.00 80.75 102 ASP A CA 1
ATOM 759 C C . ASP A 1 102 ? -19.182 11.927 18.104 1.00 80.75 102 ASP A C 1
ATOM 761 O O . ASP A 1 102 ? -18.324 12.556 17.461 1.00 80.75 102 ASP A O 1
ATOM 765 N N . GLU A 1 103 ? -20.488 12.112 17.873 1.00 69.06 103 GLU A N 1
ATOM 766 C CA . GLU A 1 103 ? -21.007 13.048 16.871 1.00 69.06 103 GLU A CA 1
ATOM 767 C C . GLU A 1 103 ? -20.691 14.505 17.250 1.00 69.06 103 GLU A C 1
ATOM 769 O O . GLU A 1 103 ? -21.185 15.028 18.245 1.00 69.06 103 GLU A O 1
ATOM 774 N N . GLY A 1 104 ? -19.900 15.189 16.415 1.00 65.81 104 GLY A N 1
ATOM 775 C CA . GLY A 1 104 ? -19.648 16.633 16.524 1.00 65.81 104 GLY A CA 1
ATOM 776 C C . GLY A 1 104 ? -18.175 17.039 16.544 1.00 65.81 104 GLY A C 1
ATOM 777 O O . GLY A 1 104 ? -17.867 18.164 16.160 1.00 65.81 104 GLY A O 1
ATOM 778 N N . GLU A 1 105 ? -17.258 16.132 16.890 1.00 62.72 105 GLU A N 1
ATOM 779 C CA . GLU A 1 105 ? -15.824 16.459 17.018 1.00 62.72 105 GLU A CA 1
ATOM 780 C C . GLU A 1 105 ? -14.986 16.125 15.764 1.00 62.72 105 GLU A C 1
ATOM 782 O O . GLU A 1 105 ? -13.801 16.437 15.711 1.00 62.72 105 GLU A O 1
ATOM 787 N N . ASN A 1 106 ? -15.585 15.518 14.723 1.00 71.38 106 ASN A N 1
ATOM 788 C CA . ASN A 1 106 ? -14.814 14.701 13.766 1.00 71.38 106 ASN A CA 1
ATOM 789 C C . ASN A 1 106 ? -15.131 14.906 12.273 1.00 71.38 106 ASN A C 1
ATOM 791 O O . ASN A 1 106 ? -14.733 14.079 11.451 1.00 71.38 106 ASN A O 1
ATOM 795 N N . ASN A 1 107 ? -15.835 15.972 11.876 1.00 74.25 107 ASN A N 1
ATOM 796 C CA . ASN A 1 107 ? -16.189 16.184 10.460 1.00 74.25 107 ASN A CA 1
ATOM 797 C C . ASN A 1 107 ? -14.954 16.312 9.547 1.00 74.25 107 ASN A C 1
ATOM 799 O O . ASN A 1 107 ? -14.933 15.725 8.463 1.00 74.25 107 ASN A O 1
ATOM 803 N N . ASP A 1 108 ? -13.902 16.985 10.015 1.00 81.12 108 ASP A N 1
ATOM 804 C CA . ASP A 1 108 ? -12.645 17.132 9.268 1.00 81.12 108 ASP A CA 1
ATOM 805 C C . ASP A 1 108 ? -11.890 15.797 9.147 1.00 81.12 108 ASP A C 1
ATOM 807 O O . ASP A 1 108 ? -11.311 15.482 8.102 1.00 81.12 108 ASP A O 1
ATOM 811 N N . LEU A 1 109 ? -11.952 14.958 10.188 1.00 84.69 109 LEU A N 1
ATOM 812 C CA . LEU A 1 109 ? -11.372 13.613 10.170 1.00 84.69 109 LEU A CA 1
ATOM 813 C C . LEU A 1 109 ? -12.142 12.687 9.227 1.00 84.69 109 LEU A C 1
ATOM 815 O O . LEU A 1 109 ? -11.516 11.989 8.434 1.00 84.69 109 LEU A O 1
ATOM 819 N N . ARG A 1 110 ? -13.483 12.733 9.235 1.00 86.00 110 ARG A N 1
ATOM 820 C CA . ARG A 1 110 ? -14.339 11.980 8.298 1.00 86.00 110 ARG A CA 1
ATOM 821 C C . ARG A 1 110 ? -14.009 12.316 6.848 1.00 86.00 110 ARG A C 1
ATOM 823 O O . ARG A 1 110 ? -13.861 11.406 6.036 1.00 86.00 110 ARG A O 1
ATOM 830 N N . ALA A 1 111 ? -13.840 13.600 6.532 1.00 84.69 111 ALA A N 1
ATOM 831 C CA . ALA A 1 111 ? -13.433 14.031 5.198 1.00 84.69 111 ALA A CA 1
ATOM 832 C C . ALA A 1 111 ? -12.027 13.520 4.833 1.00 84.69 111 ALA A C 1
ATOM 834 O O . ALA A 1 111 ? -11.816 13.038 3.721 1.00 84.69 111 ALA A O 1
ATOM 835 N N . SER A 1 112 ? -11.087 13.558 5.782 1.00 85.19 112 SER A N 1
ATOM 836 C CA . SER A 1 112 ? -9.707 13.098 5.579 1.00 85.19 112 SER A CA 1
ATOM 837 C C . SER A 1 112 ? -9.613 11.591 5.306 1.00 85.19 112 SER A C 1
ATOM 839 O O . SER A 1 112 ? -8.868 11.165 4.424 1.00 85.19 112 SER A O 1
ATOM 841 N N . VAL A 1 113 ? -10.396 10.767 6.013 1.00 89.25 113 VAL A N 1
ATOM 842 C CA . VAL A 1 113 ? -10.394 9.300 5.840 1.00 89.25 113 VAL A CA 1
ATOM 843 C C . VAL A 1 113 ? -11.299 8.817 4.700 1.00 89.25 113 VAL A C 1
ATOM 845 O O . VAL A 1 113 ? -11.280 7.637 4.355 1.00 89.25 113 VAL A O 1
ATOM 848 N N . ALA A 1 114 ? -12.087 9.695 4.075 1.00 88.44 114 ALA A N 1
ATOM 849 C CA . ALA A 1 114 ? -12.942 9.330 2.942 1.00 88.44 114 ALA A CA 1
ATOM 850 C C . ALA A 1 114 ? -12.161 9.117 1.632 1.00 88.44 114 ALA A C 1
ATOM 852 O O . ALA A 1 114 ? -12.671 8.466 0.722 1.00 88.44 114 ALA A O 1
ATOM 853 N N . ASN A 1 115 ? -10.932 9.636 1.528 1.00 87.81 115 ASN A N 1
ATOM 854 C CA . ASN A 1 115 ? -10.124 9.560 0.312 1.00 87.81 115 ASN A CA 1
ATOM 855 C C . ASN A 1 115 ? -8.762 8.874 0.554 1.00 87.81 115 ASN A C 1
ATOM 857 O O . ASN A 1 115 ? -7.779 9.564 0.828 1.00 87.81 115 ASN A O 1
ATOM 861 N N . PRO A 1 116 ? -8.662 7.540 0.392 1.00 87.12 116 PRO A N 1
ATOM 862 C CA . PRO A 1 116 ? -7.397 6.812 0.526 1.00 87.12 116 PRO A CA 1
ATOM 863 C C . PRO A 1 116 ? -6.290 7.307 -0.411 1.00 87.12 116 PRO A C 1
ATOM 865 O O . PRO A 1 116 ? -5.121 7.303 -0.036 1.00 87.12 116 PRO A O 1
ATOM 868 N N . ALA A 1 117 ? -6.647 7.792 -1.606 1.00 86.19 117 ALA A N 1
ATOM 869 C CA . ALA A 1 117 ? -5.681 8.296 -2.583 1.00 86.19 117 ALA A CA 1
ATOM 870 C C . ALA A 1 117 ? -4.986 9.592 -2.128 1.00 86.19 117 ALA A C 1
ATOM 872 O O . ALA A 1 117 ? -3.933 9.946 -2.654 1.00 86.19 117 ALA A O 1
ATOM 873 N N . ALA A 1 118 ? -5.531 10.295 -1.126 1.00 87.00 118 ALA A N 1
ATOM 874 C CA . ALA A 1 118 ? -4.864 11.453 -0.535 1.00 87.00 118 ALA A CA 1
ATOM 875 C C . ALA A 1 118 ? -3.515 11.082 0.104 1.00 87.00 118 ALA A C 1
ATOM 877 O O . ALA A 1 118 ? -2.615 11.919 0.127 1.00 87.00 118 ALA A O 1
ATOM 878 N N . ALA A 1 119 ? -3.350 9.835 0.566 1.00 88.94 119 ALA A N 1
ATOM 879 C CA . ALA A 1 119 ? -2.102 9.365 1.162 1.00 88.94 119 ALA A CA 1
ATOM 880 C C . ALA A 1 119 ? -0.921 9.407 0.180 1.00 88.94 119 ALA A C 1
ATOM 882 O O . ALA A 1 119 ? 0.208 9.641 0.597 1.00 88.94 119 ALA A O 1
ATOM 883 N N . THR A 1 120 ? -1.173 9.206 -1.117 1.00 93.69 120 THR A N 1
ATOM 884 C CA . THR A 1 120 ? -0.132 9.051 -2.148 1.00 93.69 120 THR A CA 1
ATOM 885 C C . THR A 1 120 ? -0.143 10.161 -3.200 1.00 93.69 120 THR A C 1
ATOM 887 O O . THR A 1 120 ? 0.662 10.135 -4.130 1.00 93.69 120 THR A O 1
ATOM 890 N N . ALA A 1 121 ? -0.993 11.184 -3.048 1.00 91.62 121 ALA A N 1
ATOM 891 C CA . ALA A 1 121 ? -1.233 12.215 -4.063 1.00 91.62 121 ALA A CA 1
ATOM 892 C C . ALA A 1 121 ? 0.033 12.951 -4.550 1.00 91.62 121 ALA A C 1
ATOM 894 O O . ALA A 1 121 ? 0.118 13.320 -5.721 1.00 91.62 121 ALA A O 1
ATOM 895 N N . ASN A 1 122 ? 1.027 13.145 -3.676 1.00 93.69 122 ASN A N 1
ATOM 896 C CA . ASN A 1 122 ? 2.265 13.855 -4.015 1.00 93.69 122 ASN A CA 1
ATOM 897 C C . ASN A 1 122 ? 3.413 12.936 -4.458 1.00 93.69 122 ASN A C 1
ATOM 899 O O . ASN A 1 122 ? 4.412 13.439 -4.970 1.00 93.69 122 ASN A O 1
ATOM 903 N N . VAL A 1 123 ? 3.280 11.612 -4.319 1.00 95.75 123 VAL A N 1
ATOM 904 C CA . VAL A 1 123 ? 4.370 10.650 -4.572 1.00 95.75 123 VAL A CA 1
ATOM 905 C C . VAL A 1 123 ? 4.915 10.785 -5.994 1.00 95.75 123 VAL A C 1
ATOM 907 O O . VAL A 1 123 ? 6.123 10.924 -6.185 1.00 95.75 123 VAL A O 1
ATOM 910 N N . ALA A 1 124 ? 4.031 10.832 -6.994 1.00 93.25 124 ALA A N 1
ATOM 911 C CA . ALA A 1 124 ? 4.437 10.947 -8.395 1.00 93.25 124 ALA A CA 1
ATOM 912 C C . ALA A 1 124 ? 5.199 12.252 -8.685 1.00 93.25 124 ALA A C 1
ATOM 914 O O . ALA A 1 124 ? 6.198 12.250 -9.408 1.00 93.25 124 ALA A O 1
ATOM 915 N N . LEU A 1 125 ? 4.760 13.373 -8.098 1.00 93.06 125 LEU A N 1
ATOM 916 C CA . LEU A 1 125 ? 5.430 14.665 -8.252 1.00 93.06 125 LEU A CA 1
ATOM 917 C C . LEU A 1 125 ? 6.806 14.655 -7.579 1.00 93.06 125 LEU A C 1
ATOM 919 O O . LEU A 1 125 ? 7.790 15.074 -8.186 1.00 93.06 125 LEU A O 1
ATOM 923 N N . GLU A 1 126 ? 6.893 14.164 -6.345 1.00 93.75 126 GLU A N 1
ATOM 924 C CA . GLU A 1 126 ? 8.147 14.115 -5.592 1.00 93.75 126 GLU A CA 1
ATOM 925 C C . GLU A 1 126 ? 9.183 13.207 -6.261 1.00 93.75 126 GLU A C 1
ATOM 927 O O . GLU A 1 126 ? 10.347 13.594 -6.407 1.00 93.75 126 GLU A O 1
ATOM 932 N N . CYS A 1 127 ? 8.766 12.033 -6.737 1.00 94.50 127 CYS A N 1
ATOM 933 C CA . CYS A 1 127 ? 9.637 11.125 -7.474 1.00 94.50 127 CYS A CA 1
ATOM 934 C C . CYS A 1 127 ? 10.061 11.707 -8.827 1.00 94.50 127 CYS A C 1
ATOM 936 O O . CYS A 1 127 ? 11.240 11.629 -9.180 1.00 94.50 127 CYS A O 1
ATOM 938 N N . ALA A 1 128 ? 9.154 12.372 -9.550 1.00 90.88 128 ALA A N 1
ATOM 939 C CA . ALA A 1 128 ? 9.500 13.074 -10.782 1.00 90.88 128 ALA A CA 1
ATOM 940 C C . ALA A 1 128 ? 10.504 14.213 -10.543 1.00 90.88 128 ALA A C 1
ATOM 942 O O . ALA A 1 128 ? 11.424 14.381 -11.337 1.00 90.88 128 ALA A O 1
ATOM 943 N N . LEU A 1 129 ? 10.389 14.968 -9.446 1.00 90.12 129 LEU A N 1
ATOM 944 C CA . LEU A 1 129 ? 11.353 16.017 -9.096 1.00 90.12 129 LEU A CA 1
ATOM 945 C C . LEU A 1 129 ? 12.713 15.440 -8.689 1.00 90.12 129 LEU A C 1
ATOM 947 O O . LEU A 1 129 ? 13.747 15.989 -9.066 1.00 90.12 129 LEU A O 1
ATOM 951 N N . ARG A 1 130 ? 12.725 14.327 -7.948 1.00 89.31 130 ARG A N 1
ATOM 952 C CA . ARG A 1 130 ? 13.954 13.664 -7.488 1.00 89.31 130 ARG A CA 1
ATOM 953 C C . ARG A 1 130 ? 14.743 13.043 -8.643 1.00 89.31 130 ARG A C 1
ATOM 955 O O . ARG A 1 130 ? 15.965 13.152 -8.669 1.00 89.31 130 ARG A O 1
ATOM 962 N N . ILE A 1 131 ? 14.054 12.390 -9.580 1.00 88.25 131 ILE A N 1
ATOM 963 C CA . ILE A 1 131 ? 14.675 11.643 -10.685 1.00 88.25 131 ILE A CA 1
ATOM 964 C C . ILE A 1 131 ? 14.786 12.486 -11.959 1.00 88.25 131 ILE A C 1
ATOM 966 O O . ILE A 1 131 ? 15.795 12.431 -12.648 1.00 88.25 131 ILE A O 1
ATOM 970 N N . GLY A 1 132 ? 13.805 13.334 -12.268 1.00 70.50 132 GLY A N 1
ATOM 971 C CA . GLY A 1 132 ? 13.807 14.170 -13.476 1.00 70.50 132 GLY A CA 1
ATOM 972 C C . GLY A 1 132 ? 14.970 15.166 -13.549 1.00 70.50 132 GLY A C 1
ATOM 973 O O . GLY A 1 132 ? 15.302 15.648 -14.629 1.00 70.50 132 GLY A O 1
ATOM 974 N N . GLN A 1 133 ? 15.642 15.434 -12.427 1.00 72.31 133 GLN A N 1
ATOM 975 C CA . GLN A 1 133 ? 16.866 16.236 -12.380 1.00 72.31 133 GLN A CA 1
ATOM 976 C C . GLN A 1 133 ? 18.123 15.490 -12.865 1.00 72.31 133 GLN A C 1
ATOM 978 O O . GLN A 1 133 ? 19.132 16.140 -13.131 1.00 72.31 133 GLN A O 1
ATOM 983 N N . THR A 1 134 ? 18.103 14.156 -12.979 1.00 67.06 134 THR A N 1
ATOM 984 C CA . THR A 1 134 ? 19.317 13.349 -13.211 1.00 67.06 134 THR A CA 1
ATOM 985 C C . THR A 1 134 ? 19.547 12.933 -14.667 1.00 67.06 134 THR A C 1
ATOM 987 O O . THR A 1 134 ? 20.640 12.467 -14.981 1.00 67.06 134 THR A O 1
ATOM 990 N N . GLY A 1 135 ? 18.580 13.145 -15.574 1.00 63.03 135 GLY A N 1
ATOM 991 C CA . GLY A 1 135 ? 18.762 12.994 -17.028 1.00 63.03 135 GLY A CA 1
ATOM 992 C C . GLY A 1 135 ? 19.334 11.640 -17.479 1.00 63.03 135 GLY A C 1
ATOM 993 O O . GLY A 1 135 ? 20.195 11.610 -18.359 1.00 63.03 135 GLY A O 1
ATOM 994 N N . SER A 1 136 ? 18.912 10.529 -16.864 1.00 79.12 136 SER A N 1
ATOM 995 C CA . SER A 1 136 ? 19.430 9.184 -17.152 1.00 79.12 136 SER A CA 1
ATOM 996 C C . SER A 1 136 ? 18.569 8.414 -18.165 1.00 79.12 136 SER A C 1
ATOM 998 O O . SER A 1 136 ? 17.365 8.634 -18.290 1.00 79.12 136 SER A O 1
ATOM 1000 N N . ALA A 1 137 ? 19.173 7.442 -18.860 1.00 80.62 137 ALA A N 1
ATOM 1001 C CA . ALA A 1 137 ? 18.448 6.505 -19.730 1.00 80.62 137 ALA A CA 1
ATOM 1002 C C . ALA A 1 137 ? 17.496 5.567 -18.955 1.00 80.62 137 ALA A C 1
ATOM 1004 O O . ALA A 1 137 ? 16.646 4.919 -19.556 1.00 80.62 137 ALA A O 1
ATOM 1005 N N . THR A 1 138 ? 17.643 5.494 -17.630 1.00 87.56 138 THR A N 1
ATOM 1006 C CA . THR A 1 138 ? 16.830 4.679 -16.719 1.00 87.56 138 THR A CA 1
ATOM 1007 C C . THR A 1 138 ? 15.773 5.495 -15.980 1.00 87.56 138 THR A C 1
ATOM 1009 O O . THR A 1 138 ? 15.092 4.940 -15.125 1.00 87.56 138 THR A O 1
ATOM 1012 N N . ALA A 1 139 ? 15.598 6.782 -16.307 1.00 88.69 139 ALA A N 1
ATOM 1013 C CA . ALA A 1 139 ? 14.777 7.709 -15.528 1.00 88.69 139 ALA A CA 1
ATOM 1014 C C . ALA A 1 139 ? 13.340 7.216 -15.286 1.00 88.69 139 ALA A C 1
ATOM 1016 O O . ALA A 1 139 ? 12.834 7.360 -14.178 1.00 88.69 139 ALA A O 1
ATOM 1017 N N . GLU A 1 140 ? 12.698 6.583 -16.271 1.00 91.50 140 GLU A N 1
ATOM 1018 C CA . GLU A 1 140 ? 11.343 6.034 -16.101 1.00 91.50 140 GLU A CA 1
ATOM 1019 C C . GLU A 1 140 ? 11.308 4.838 -15.140 1.00 91.50 140 GLU A C 1
ATOM 1021 O O . GLU A 1 140 ? 10.423 4.742 -14.291 1.00 91.50 140 GLU A O 1
ATOM 1026 N N . VAL A 1 141 ? 12.306 3.953 -15.215 1.00 94.19 141 VAL A N 1
ATOM 1027 C CA . VAL A 1 141 ? 12.430 2.803 -14.308 1.00 94.19 141 VAL A CA 1
ATOM 1028 C C . VAL A 1 141 ? 12.754 3.276 -12.891 1.00 94.19 141 VAL A C 1
ATOM 1030 O O . VAL A 1 141 ? 12.147 2.811 -11.930 1.00 94.19 141 VAL A O 1
ATOM 1033 N N . ASP A 1 142 ? 13.665 4.240 -12.757 1.00 94.69 142 ASP A N 1
ATOM 1034 C CA . ASP A 1 142 ? 14.055 4.829 -11.475 1.00 94.69 142 ASP A CA 1
ATOM 1035 C C . ASP A 1 142 ? 12.886 5.586 -10.827 1.00 94.69 142 ASP A C 1
ATOM 1037 O O . ASP A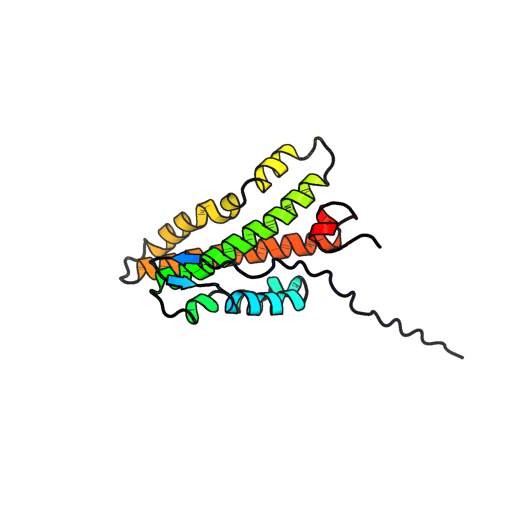 1 142 ? 12.687 5.517 -9.610 1.00 94.69 142 ASP A O 1
ATOM 1041 N N . LYS A 1 143 ? 12.074 6.274 -11.638 1.00 95.25 143 LYS A N 1
ATOM 1042 C CA . LYS A 1 143 ? 10.845 6.933 -11.196 1.00 95.25 143 LYS A CA 1
ATOM 1043 C C . LYS A 1 143 ? 9.809 5.912 -10.727 1.00 95.25 143 LYS A C 1
ATOM 1045 O O . LYS A 1 143 ? 9.320 6.056 -9.612 1.00 95.25 143 LYS A O 1
ATOM 1050 N N . ALA A 1 144 ? 9.530 4.865 -11.503 1.00 95.88 144 ALA A N 1
ATOM 1051 C CA . ALA A 1 144 ? 8.589 3.813 -11.108 1.00 95.88 144 ALA A CA 1
ATOM 1052 C C . ALA A 1 144 ? 9.035 3.092 -9.822 1.00 95.88 144 ALA A C 1
ATOM 1054 O O . ALA A 1 144 ? 8.232 2.841 -8.924 1.00 95.88 144 ALA A O 1
ATOM 1055 N N . ALA A 1 145 ? 10.338 2.826 -9.680 1.00 96.56 145 ALA A N 1
ATOM 1056 C CA . ALA A 1 145 ? 10.908 2.264 -8.459 1.00 96.56 145 ALA A CA 1
ATOM 1057 C C . ALA A 1 145 ? 10.751 3.207 -7.254 1.00 96.56 145 ALA A C 1
ATOM 1059 O O . ALA A 1 145 ? 10.480 2.747 -6.142 1.00 96.56 145 ALA A O 1
ATOM 1060 N N . CYS A 1 146 ? 10.928 4.517 -7.463 1.00 96.69 146 CYS A N 1
ATOM 1061 C CA . CYS A 1 146 ? 10.690 5.535 -6.443 1.00 96.69 146 CYS A CA 1
ATOM 1062 C C . CYS A 1 146 ? 9.219 5.551 -6.014 1.00 96.69 146 CYS A C 1
ATOM 1064 O O . CYS A 1 146 ? 8.950 5.431 -4.822 1.00 96.69 146 CYS A O 1
ATOM 1066 N N . GLU A 1 147 ? 8.283 5.632 -6.963 1.00 97.69 147 GLU A N 1
ATOM 1067 C CA . GLU A 1 147 ? 6.846 5.704 -6.677 1.00 97.69 147 GLU A CA 1
ATOM 1068 C C . GLU A 1 147 ? 6.367 4.467 -5.913 1.00 97.69 147 GLU A C 1
ATOM 1070 O O . GLU A 1 147 ? 5.791 4.597 -4.833 1.00 97.69 147 GLU A O 1
ATOM 1075 N N . MET A 1 148 ? 6.716 3.267 -6.390 1.00 97.94 148 MET A N 1
ATOM 1076 C CA . MET A 1 148 ? 6.416 2.011 -5.698 1.00 97.94 148 MET A CA 1
ATOM 1077 C C . MET A 1 148 ? 6.956 2.014 -4.263 1.00 97.94 148 MET A C 1
ATOM 1079 O O . MET A 1 148 ? 6.245 1.649 -3.324 1.00 97.94 148 MET A O 1
ATOM 1083 N N . ARG A 1 149 ? 8.207 2.450 -4.070 1.00 97.62 149 ARG A N 1
ATOM 1084 C CA . ARG A 1 149 ? 8.855 2.450 -2.756 1.00 97.62 149 ARG A CA 1
ATOM 1085 C C . ARG A 1 149 ? 8.226 3.447 -1.786 1.00 97.62 149 ARG A C 1
ATOM 1087 O O . ARG A 1 149 ? 8.043 3.091 -0.624 1.00 97.62 149 ARG A O 1
ATOM 1094 N N . GLU A 1 150 ? 7.954 4.676 -2.209 1.00 97.56 150 GLU A N 1
ATOM 1095 C CA . GLU A 1 150 ? 7.347 5.688 -1.334 1.00 97.56 150 GLU A CA 1
ATOM 1096 C C . GLU A 1 150 ? 5.915 5.273 -0.953 1.00 97.56 150 GLU A C 1
ATOM 1098 O O . GLU A 1 150 ? 5.570 5.289 0.229 1.00 97.56 150 GLU A O 1
ATOM 1103 N N . THR A 1 151 ? 5.129 4.755 -1.906 1.00 98.06 151 THR A N 1
ATOM 1104 C CA . THR A 1 151 ? 3.806 4.166 -1.633 1.00 98.06 151 THR A CA 1
ATOM 1105 C C . THR A 1 151 ? 3.893 3.013 -0.627 1.00 98.06 151 THR A C 1
ATOM 1107 O O . THR A 1 151 ? 3.100 2.946 0.313 1.00 98.06 151 THR A O 1
ATOM 1110 N N . ALA A 1 152 ? 4.890 2.131 -0.755 1.00 97.50 152 ALA A N 1
ATOM 1111 C CA . ALA A 1 152 ? 5.113 1.046 0.199 1.00 97.50 152 ALA A CA 1
ATOM 1112 C C . ALA A 1 152 ? 5.424 1.554 1.615 1.00 97.50 152 ALA A C 1
ATOM 1114 O O . ALA A 1 152 ? 4.908 1.021 2.597 1.00 97.50 152 ALA A O 1
ATOM 1115 N N . LEU A 1 153 ? 6.259 2.590 1.739 1.00 95.81 153 LEU A N 1
ATOM 1116 C CA . LEU A 1 153 ? 6.598 3.180 3.035 1.00 95.81 153 LEU A CA 1
ATOM 1117 C C . LEU A 1 153 ? 5.366 3.797 3.709 1.00 95.81 153 LEU A C 1
ATOM 1119 O O . LEU A 1 153 ? 5.146 3.535 4.891 1.00 95.81 153 LEU A O 1
ATOM 1123 N N . ILE A 1 154 ? 4.541 4.522 2.948 1.00 95.38 154 ILE A N 1
ATOM 1124 C CA . ILE A 1 154 ? 3.264 5.076 3.419 1.00 95.38 154 ILE A CA 1
ATOM 1125 C C . ILE A 1 154 ? 2.333 3.951 3.893 1.00 95.38 154 ILE A C 1
ATOM 1127 O O . ILE A 1 154 ? 1.774 4.030 4.986 1.00 95.38 154 ILE A O 1
ATOM 1131 N N . ALA A 1 155 ? 2.204 2.870 3.116 1.00 95.44 155 ALA A N 1
ATOM 1132 C CA . ALA A 1 155 ? 1.371 1.723 3.475 1.00 95.44 155 ALA A CA 1
ATOM 1133 C C . ALA A 1 155 ? 1.807 1.068 4.799 1.00 95.44 155 ALA A C 1
ATOM 1135 O O . ALA A 1 155 ? 0.963 0.749 5.639 1.00 95.44 155 ALA A O 1
ATOM 1136 N N . LEU A 1 156 ? 3.117 0.879 4.996 1.00 94.12 156 LEU A N 1
ATOM 1137 C CA . LEU A 1 156 ? 3.674 0.270 6.208 1.00 94.12 156 LEU A CA 1
ATOM 1138 C C . LEU A 1 156 ? 3.505 1.161 7.442 1.00 94.12 156 LEU A C 1
ATOM 1140 O O . LEU A 1 156 ? 3.162 0.658 8.512 1.00 94.12 156 LEU A O 1
ATOM 1144 N N . GLU A 1 157 ? 3.744 2.466 7.309 1.00 92.00 157 GLU A N 1
ATOM 1145 C CA . GLU A 1 157 ? 3.556 3.430 8.399 1.00 92.00 157 GLU A CA 1
ATOM 1146 C C . GLU A 1 157 ? 2.084 3.528 8.813 1.00 92.00 157 GLU A C 1
ATOM 1148 O O . GLU A 1 157 ? 1.756 3.498 10.005 1.00 92.00 157 GLU A O 1
ATOM 1153 N N . LEU A 1 158 ? 1.188 3.570 7.827 1.00 92.25 158 LEU A N 1
ATOM 1154 C CA . LEU A 1 158 ? -0.246 3.581 8.060 1.00 92.25 158 LEU A CA 1
ATOM 1155 C C . LEU A 1 158 ? -0.707 2.305 8.776 1.00 92.25 158 LEU A C 1
ATOM 1157 O O . LEU A 1 158 ? -1.398 2.387 9.790 1.00 92.25 158 LEU A O 1
ATOM 1161 N N . GLU A 1 159 ? -0.295 1.128 8.305 1.00 91.94 159 GLU A N 1
ATOM 1162 C CA . GLU A 1 159 ? -0.662 -0.134 8.951 1.00 91.94 159 GLU A CA 1
ATOM 1163 C C . GLU A 1 159 ? -0.095 -0.253 10.364 1.00 91.94 159 GLU A C 1
ATOM 1165 O O . GLU A 1 159 ? -0.792 -0.702 11.272 1.00 91.94 159 GLU A O 1
ATOM 1170 N N . PHE A 1 160 ? 1.145 0.182 10.582 1.00 89.88 160 PHE A N 1
ATOM 1171 C CA . PHE A 1 160 ? 1.717 0.253 11.923 1.00 89.88 160 PHE A CA 1
ATOM 1172 C C . PHE A 1 160 ? 0.853 1.108 12.860 1.00 89.88 160 PHE A C 1
ATOM 1174 O O . PHE A 1 160 ? 0.556 0.689 13.980 1.00 89.88 160 PHE A O 1
ATOM 1181 N N . THR A 1 161 ? 0.415 2.277 12.390 1.00 87.94 161 THR A N 1
ATOM 1182 C CA . THR A 1 161 ? -0.425 3.209 13.154 1.00 87.94 161 THR A CA 1
ATOM 1183 C C . THR A 1 161 ? -1.784 2.592 13.477 1.00 87.94 161 THR A C 1
ATOM 1185 O O . THR A 1 161 ? -2.212 2.581 14.631 1.00 87.94 161 THR A O 1
ATOM 1188 N N . VAL A 1 162 ? -2.440 2.007 12.476 1.00 90.06 162 VAL A N 1
ATOM 1189 C CA . VAL A 1 162 ? -3.750 1.367 12.627 1.00 90.06 162 VAL A CA 1
ATOM 1190 C C . VAL A 1 162 ? -3.670 0.150 13.559 1.00 90.06 162 VAL A C 1
ATOM 1192 O O . VAL A 1 162 ? -4.534 -0.029 14.417 1.00 90.06 162 VAL A O 1
ATOM 1195 N N . ARG A 1 163 ? -2.611 -0.664 13.466 1.00 87.44 163 ARG A N 1
ATOM 1196 C CA . ARG A 1 163 ? -2.387 -1.806 14.369 1.00 87.44 163 ARG A CA 1
ATOM 1197 C C . ARG A 1 163 ? -2.108 -1.385 15.806 1.00 87.44 163 ARG A C 1
ATOM 1199 O O . ARG A 1 163 ? -2.590 -2.052 16.715 1.00 87.44 163 ARG A O 1
ATOM 1206 N N . GLN A 1 164 ? -1.376 -0.294 16.028 1.00 85.19 164 GLN A N 1
ATOM 1207 C CA . GLN A 1 164 ? -1.222 0.262 17.375 1.00 85.19 164 GLN A CA 1
ATOM 1208 C C . GLN A 1 164 ? -2.563 0.737 17.937 1.00 85.19 164 GLN A C 1
ATOM 1210 O O . GLN A 1 164 ? -2.911 0.405 19.067 1.00 85.19 164 GLN A O 1
ATOM 1215 N N . ALA A 1 165 ? -3.358 1.452 17.137 1.00 85.62 165 ALA A N 1
ATOM 1216 C CA . ALA A 1 165 ? -4.688 1.891 17.555 1.00 85.62 165 ALA A CA 1
ATOM 1217 C C . ALA A 1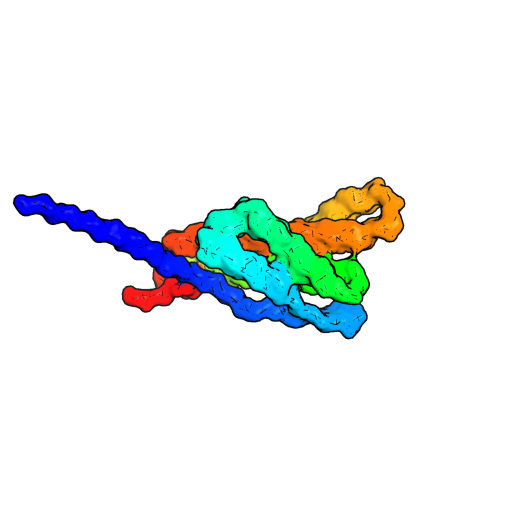 165 ? -5.601 0.701 17.907 1.00 85.62 165 ALA A C 1
ATOM 1219 O O . ALA A 1 165 ? -6.400 0.782 18.844 1.00 85.62 165 ALA A O 1
ATOM 1220 N N . CYS A 1 166 ? -5.430 -0.442 17.235 1.00 86.06 166 CYS A N 1
ATOM 1221 C CA . CYS A 1 166 ? -6.160 -1.659 17.564 1.00 86.06 166 CYS A CA 1
ATOM 1222 C C . CYS A 1 166 ? -5.926 -2.179 18.980 1.00 86.06 166 CYS A C 1
ATOM 1224 O O . CYS A 1 166 ? -6.810 -2.857 19.499 1.00 86.06 166 CYS A O 1
ATOM 1226 N N . GLU A 1 167 ? -4.813 -1.863 19.649 1.00 83.06 167 GLU A N 1
ATOM 1227 C CA . GLU A 1 167 ? -4.599 -2.259 21.047 1.00 83.06 167 GLU A CA 1
ATOM 1228 C C . GLU A 1 167 ? -5.676 -1.660 21.963 1.00 83.06 167 GLU A C 1
ATOM 1230 O O . GLU A 1 167 ? -6.225 -2.366 22.813 1.00 83.06 167 GLU A O 1
ATOM 1235 N N . ALA A 1 168 ? -6.075 -0.413 21.695 1.00 81.31 168 ALA A N 1
ATOM 1236 C CA . ALA A 1 168 ? -7.071 0.338 22.457 1.00 81.31 168 ALA A CA 1
ATOM 1237 C C . ALA A 1 168 ? -8.512 0.230 21.915 1.00 81.31 168 ALA A C 1
ATOM 1239 O O . ALA A 1 168 ? -9.423 0.794 22.522 1.00 81.31 168 ALA A O 1
ATOM 1240 N N . ALA A 1 169 ? -8.734 -0.481 20.800 1.00 83.81 169 ALA A N 1
ATOM 1241 C CA . ALA A 1 169 ? -10.061 -0.619 20.197 1.00 83.81 169 ALA A CA 1
ATOM 1242 C C . ALA A 1 169 ? -11.088 -1.208 21.186 1.00 83.81 169 ALA A C 1
ATOM 1244 O O . ALA A 1 169 ? -10.840 -2.260 21.793 1.00 83.81 169 ALA A O 1
ATOM 1245 N N . ARG A 1 170 ? -12.221 -0.507 21.321 1.00 77.75 170 ARG A N 1
ATOM 1246 C CA . ARG A 1 170 ? -13.418 -0.869 22.105 1.00 77.75 170 ARG A CA 1
ATOM 1247 C C . ARG A 1 170 ? -14.403 -1.603 21.190 1.00 77.75 170 ARG A C 1
ATOM 1249 O O . ARG A 1 170 ? -14.269 -1.425 19.989 1.00 77.75 170 ARG A O 1
ATOM 1256 N N . GLY A 1 171 ? -15.322 -2.412 21.736 1.00 74.00 171 GLY A N 1
ATOM 1257 C CA . GLY A 1 171 ? -16.202 -3.395 21.047 1.00 74.00 171 GLY A CA 1
ATOM 1258 C C . GLY A 1 171 ? -17.173 -2.879 19.965 1.00 74.00 171 GLY A C 1
ATOM 1259 O O . GLY A 1 171 ? -18.263 -3.407 19.797 1.00 74.00 171 GLY A O 1
ATOM 1260 N N . GLU A 1 172 ? -16.798 -1.835 19.242 1.00 84.56 172 GLU A N 1
ATOM 1261 C CA . GLU A 1 172 ? -17.541 -1.167 18.182 1.00 84.56 172 GLU A CA 1
ATOM 1262 C C . GLU A 1 172 ? -16.936 -1.523 16.803 1.00 84.56 172 GLU A C 1
ATOM 1264 O O . GLU A 1 172 ? -16.260 -2.553 16.655 1.00 84.56 172 GLU A O 1
ATOM 1269 N N . ALA A 1 173 ? -17.197 -0.730 15.756 1.00 85.81 173 ALA A N 1
ATOM 1270 C CA . ALA A 1 173 ? -16.839 -1.088 14.381 1.00 85.81 173 ALA A CA 1
ATOM 1271 C C . ALA A 1 173 ? -15.321 -1.240 14.193 1.00 85.81 173 ALA A C 1
ATOM 1273 O O . ALA A 1 173 ? -14.856 -2.124 13.464 1.00 85.81 173 ALA A O 1
ATOM 1274 N N . PHE A 1 174 ? -14.527 -0.422 14.883 1.00 90.12 174 PHE A N 1
ATOM 1275 C CA . PHE A 1 174 ? -13.078 -0.503 14.829 1.00 90.12 174 PHE A CA 1
ATOM 1276 C C . PHE A 1 174 ? -12.541 -1.774 15.492 1.00 90.12 174 PHE A C 1
ATOM 1278 O O . PHE A 1 174 ? -11.624 -2.390 14.951 1.00 90.12 174 PHE A O 1
ATOM 1285 N N . ALA A 1 175 ? -13.131 -2.249 16.597 1.00 88.00 175 ALA A N 1
ATOM 1286 C CA . ALA A 1 175 ? -12.752 -3.545 17.169 1.00 88.00 175 ALA A CA 1
ATOM 1287 C C . ALA A 1 175 ? -13.020 -4.699 16.201 1.00 88.00 175 ALA A C 1
ATOM 1289 O O . ALA A 1 175 ? -12.157 -5.568 16.053 1.00 88.00 175 ALA A O 1
ATOM 1290 N N . GLN A 1 176 ? -14.150 -4.679 15.491 1.00 87.25 176 GLN A N 1
ATOM 1291 C CA . GLN A 1 176 ? -14.451 -5.690 14.474 1.00 87.25 176 GLN A CA 1
ATOM 1292 C C . GLN A 1 176 ? -13.405 -5.682 13.354 1.00 87.25 176 GLN A C 1
ATOM 1294 O O . GLN A 1 176 ? -12.886 -6.740 12.995 1.00 87.25 176 GLN A O 1
ATOM 1299 N N . PHE A 1 177 ? -13.020 -4.500 12.861 1.00 89.25 177 PHE A N 1
ATOM 1300 C CA . PHE A 1 177 ? -11.919 -4.361 11.903 1.00 89.25 177 PHE A CA 1
ATOM 1301 C C . PHE A 1 177 ? -10.591 -4.905 12.458 1.00 89.25 177 PHE A C 1
ATOM 1303 O O . PHE A 1 177 ? -9.851 -5.596 11.759 1.00 89.25 177 PHE A O 1
ATOM 1310 N N . CYS A 1 178 ? -10.304 -4.650 13.735 1.00 88.50 178 CYS A N 1
ATOM 1311 C CA . CYS A 1 178 ? -9.140 -5.184 14.438 1.00 88.50 178 CYS A CA 1
ATOM 1312 C C . CYS A 1 178 ? -9.218 -6.698 14.715 1.00 88.50 178 CYS A C 1
ATOM 1314 O O . CYS A 1 178 ? -8.294 -7.243 15.316 1.00 88.50 178 CYS A O 1
ATOM 1316 N N . GLY A 1 179 ? -10.298 -7.382 14.321 1.00 85.06 179 GLY A N 1
ATOM 1317 C CA . GLY A 1 179 ? -10.523 -8.803 14.592 1.00 85.06 179 GLY A CA 1
ATOM 1318 C C . GLY A 1 179 ? -10.919 -9.113 16.039 1.00 85.06 179 GLY A C 1
ATOM 1319 O O . GLY A 1 179 ? -11.007 -10.282 16.406 1.00 85.06 179 GLY A O 1
ATOM 1320 N N . LYS A 1 180 ? -11.173 -8.093 16.866 1.00 78.25 180 LYS A N 1
ATOM 1321 C CA . LYS A 1 180 ? -11.697 -8.226 18.227 1.00 78.25 180 LYS A CA 1
ATOM 1322 C C . LYS A 1 180 ? -13.220 -8.363 18.149 1.00 78.25 180 LYS A C 1
ATOM 1324 O O . LYS A 1 180 ? -13.944 -7.382 18.251 1.00 78.25 180 LYS A O 1
ATOM 1329 N N . THR A 1 181 ? -13.719 -9.570 17.912 1.00 60.41 181 THR A N 1
ATOM 1330 C CA . THR A 1 181 ? -15.158 -9.855 18.042 1.00 60.41 181 THR A CA 1
ATOM 1331 C C . THR A 1 181 ? -15.512 -10.045 19.513 1.00 60.41 181 THR A C 1
ATOM 1333 O O . THR A 1 181 ? -14.778 -10.754 20.210 1.00 60.41 181 THR A O 1
ATOM 1336 N N . ASP A 1 182 ? -16.615 -9.442 19.961 1.00 50.97 182 ASP A N 1
ATOM 1337 C CA . ASP A 1 182 ? -17.141 -9.564 21.325 1.00 50.97 182 ASP A CA 1
ATOM 1338 C C . ASP A 1 182 ? -17.109 -11.024 21.809 1.00 50.97 182 ASP A C 1
ATOM 1340 O O . ASP A 1 182 ? -17.614 -11.934 21.144 1.00 50.97 182 ASP A O 1
ATOM 1344 N N . ARG A 1 183 ? -16.476 -11.248 22.962 1.00 41.88 183 ARG A N 1
ATOM 1345 C CA . ARG A 1 183 ? -16.645 -12.460 23.768 1.00 41.88 183 ARG A CA 1
ATOM 1346 C C . ARG A 1 183 ? -17.472 -12.123 24.991 1.00 41.88 183 ARG A C 1
ATOM 1348 O O . ARG A 1 183 ? -17.143 -11.098 25.627 1.00 41.88 183 ARG A O 1
#